Protein AF-A0A8S0H8Y3-F1 (afdb_monomer)

Secondary structure (DSSP, 8-state):
-PPP-SPPEEEE-GGG-SHHHHHHHHHHT--EEEEETTSS-HHHHHHHHHHHHHHHHHTT---EEEEE--------S--------

Mean predicted aligned error: 8.92 Å

Nearest PDB structures (foldseek):
  6qxl-assembly2_F  TM=9.733E-01  e=5.147E-10  Pseudomonas aeruginosa
  6qxl-assembly2_J  TM=9.760E-01  e=8.900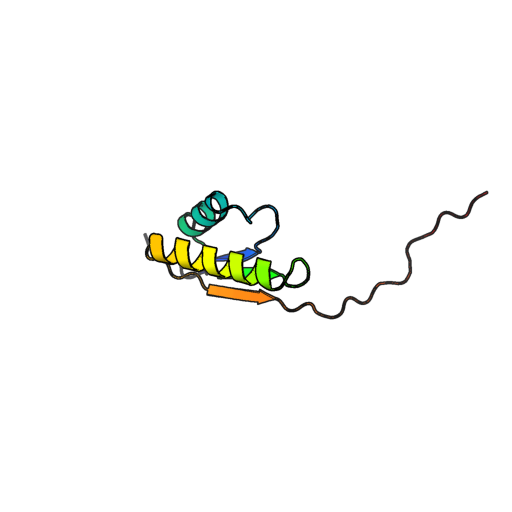E-10  Pseudomonas aeruginosa
  3t07-assembly1_C  TM=9.545E-01  e=1.099E-06  Staphylococcus aureus subsp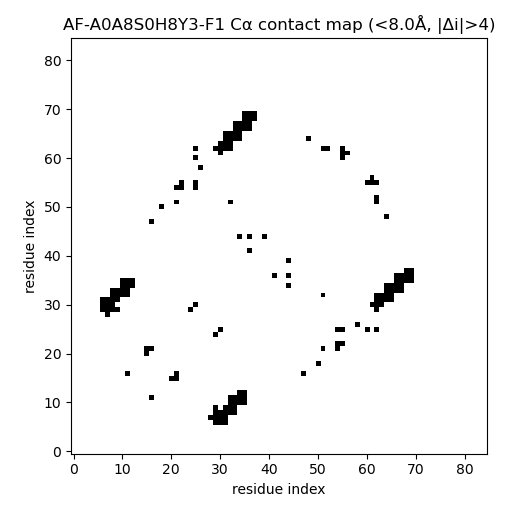. aureus MRSA252
  3srk-assembly1_B-2  TM=8.388E-01  e=7.470E-06  Leishmania mexicana
  6su1-assembly2_G  TM=7.509E-01  e=1.126E-05  Trypanosoma congolense IL3000

Foldseek 3Di:
DDDDPDADEDEDDPVQQDLVSLLVCLVVGHAEYEYEPVDDDPVSVVVSVVSNVVSCVVVVHHHHYHYDDDDDDPDDPDDDDDDDD

Sequence (85 aa):
MSVRRTKIVATLGPASNSPEVLEQLILAGLDVARLNFSHGTPDEHKARAKLVRDLAAKHGRFVAILGDLQARRSASPNSPTSASS

Solvent-accessible surface area (backbone atoms only — not comparable to full-atom values): 5469 Å² total; per-residue (Å²): 133,81,82,77,85,80,81,41,74,47,76,52,48,85,93,4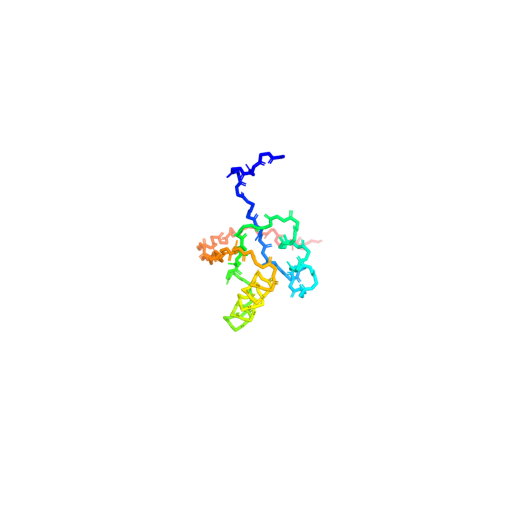7,64,47,70,67,54,44,46,51,43,49,74,74,55,48,33,30,43,30,42,53,64,80,62,78,52,77,65,57,52,50,52,51,54,50,52,53,50,54,49,24,55,76,69,78,46,76,60,47,77,42,81,43,77,73,72,86,78,79,77,76,91,79,74,88,74,83,77,86,127

Structure (mmCIF, N/CA/C/O backbone):
data_AF-A0A8S0H8Y3-F1
#
_entry.id   AF-A0A8S0H8Y3-F1
#
loop_
_atom_site.group_PDB
_atom_site.id
_atom_site.type_symbol
_atom_site.label_atom_id
_atom_site.label_alt_id
_atom_site.label_comp_id
_atom_site.label_asym_id
_atom_site.label_entity_id
_atom_site.label_seq_id
_atom_site.pdbx_PDB_ins_code
_atom_site.Cartn_x
_atom_site.Cartn_y
_atom_site.Cartn_z
_atom_site.occupancy
_atom_site.B_iso_or_equiv
_atom_site.auth_seq_id
_atom_site.auth_comp_id
_atom_site.auth_asym_id
_atom_site.auth_atom_id
_atom_site.pdbx_PDB_model_num
ATOM 1 N N . MET A 1 1 ? -13.408 8.634 19.732 1.00 60.88 1 MET A N 1
ATOM 2 C CA . MET A 1 1 ? -13.046 9.133 18.384 1.00 60.88 1 MET A CA 1
ATOM 3 C C . MET A 1 1 ? -13.953 8.473 17.360 1.00 60.88 1 MET A C 1
ATOM 5 O O . MET A 1 1 ? -14.123 7.263 17.424 1.00 60.88 1 MET A O 1
ATOM 9 N N . SER A 1 2 ? -14.563 9.246 16.459 1.00 81.00 2 SER A N 1
ATOM 10 C CA . SER A 1 2 ? -15.338 8.685 15.343 1.00 81.00 2 SER A CA 1
ATOM 11 C C . SER A 1 2 ? -14.407 7.931 14.397 1.00 81.00 2 SER A C 1
ATOM 13 O O . SER A 1 2 ? -13.329 8.429 14.075 1.00 81.00 2 SER A O 1
ATOM 15 N N . VAL A 1 3 ? -14.834 6.766 13.906 1.00 84.69 3 VAL A N 1
ATOM 16 C CA . VAL A 1 3 ? -14.139 6.077 12.811 1.00 84.69 3 VAL A CA 1
ATOM 17 C C . VAL A 1 3 ? -14.095 7.016 11.602 1.00 84.69 3 VAL A C 1
ATOM 19 O O . VAL A 1 3 ? -15.104 7.642 11.257 1.00 84.69 3 VAL A O 1
ATOM 22 N N . ARG A 1 4 ? -12.923 7.154 10.973 1.00 86.50 4 ARG A N 1
ATOM 23 C CA . ARG A 1 4 ? -12.777 7.981 9.769 1.00 86.50 4 ARG A CA 1
ATOM 24 C C . ARG A 1 4 ? -13.571 7.377 8.608 1.00 86.50 4 ARG A C 1
ATOM 26 O O . ARG A 1 4 ? -13.496 6.176 8.351 1.00 86.50 4 ARG A O 1
ATOM 33 N N . ARG A 1 5 ? -14.319 8.220 7.891 1.00 89.06 5 ARG A N 1
ATOM 34 C CA . ARG A 1 5 ? -15.080 7.816 6.695 1.00 89.06 5 ARG A CA 1
ATOM 35 C C . ARG A 1 5 ? -14.241 7.911 5.420 1.00 89.06 5 ARG A C 1
ATOM 37 O O . ARG A 1 5 ? -14.335 7.036 4.565 1.00 89.06 5 ARG A O 1
ATOM 44 N N . THR A 1 6 ? -13.380 8.925 5.328 1.00 90.62 6 THR A N 1
ATOM 45 C CA . THR A 1 6 ? -12.466 9.125 4.197 1.00 90.62 6 THR A CA 1
ATOM 46 C C . THR A 1 6 ? -11.369 8.065 4.184 1.00 90.62 6 THR A C 1
ATOM 48 O O . THR A 1 6 ? -10.760 7.768 5.219 1.00 90.62 6 THR A O 1
ATOM 51 N N . LYS A 1 7 ? -11.122 7.498 3.001 1.00 91.50 7 LYS A N 1
ATOM 52 C CA . LYS A 1 7 ? -10.080 6.500 2.756 1.00 91.50 7 LYS A CA 1
ATOM 53 C C . LYS A 1 7 ? -8.794 7.167 2.268 1.00 91.50 7 LYS A C 1
ATOM 55 O O . LYS A 1 7 ? -8.847 8.120 1.497 1.00 91.50 7 LYS A O 1
ATOM 60 N N . ILE A 1 8 ? -7.655 6.666 2.730 1.00 93.12 8 ILE A N 1
ATOM 61 C CA . ILE A 1 8 ? -6.312 7.144 2.414 1.00 93.12 8 ILE A CA 1
ATOM 62 C C . ILE A 1 8 ? -5.701 6.201 1.381 1.00 93.12 8 ILE A C 1
ATOM 64 O O . ILE A 1 8 ? -5.525 5.004 1.633 1.00 93.12 8 ILE A O 1
ATOM 68 N N . VAL A 1 9 ? -5.357 6.768 0.228 1.00 92.75 9 VAL A N 1
ATOM 69 C CA . VAL A 1 9 ? -4.655 6.083 -0.858 1.00 92.75 9 VAL A CA 1
ATOM 70 C C . VAL A 1 9 ? -3.224 6.615 -0.915 1.00 92.75 9 VAL A C 1
ATOM 72 O O . VAL A 1 9 ? -3.037 7.826 -1.000 1.00 92.75 9 VAL A O 1
ATOM 75 N N . ALA A 1 10 ? -2.222 5.733 -0.895 1.00 90.06 10 ALA A N 1
ATOM 76 C CA . ALA A 1 10 ? -0.817 6.112 -1.060 1.00 90.06 10 ALA A CA 1
ATOM 77 C C . ALA A 1 10 ? -0.178 5.372 -2.237 1.00 90.06 10 ALA A C 1
ATOM 79 O O . ALA A 1 10 ? -0.341 4.160 -2.390 1.00 90.06 10 ALA A O 1
ATOM 80 N N . THR A 1 11 ? 0.571 6.102 -3.063 1.00 87.94 11 THR A N 1
ATOM 81 C CA . THR A 1 11 ? 1.341 5.527 -4.171 1.00 87.94 11 THR A CA 1
ATOM 82 C C . THR A 1 11 ? 2.654 4.962 -3.643 1.00 87.94 11 THR A C 1
ATOM 84 O O . THR A 1 11 ? 3.440 5.683 -3.027 1.00 87.94 11 THR A O 1
ATOM 87 N N . LEU A 1 12 ? 2.902 3.678 -3.896 1.00 84.12 12 LEU A N 1
ATOM 88 C CA . LEU A 1 12 ? 4.145 3.023 -3.513 1.00 84.12 12 LEU A CA 1
ATOM 89 C C . LEU A 1 12 ? 5.178 3.155 -4.631 1.00 84.12 12 LEU A C 1
ATOM 91 O O . LEU A 1 12 ? 4.983 2.647 -5.738 1.00 84.12 12 LEU A O 1
ATOM 95 N N . GLY A 1 13 ? 6.285 3.818 -4.319 1.00 77.69 13 GLY A N 1
ATOM 96 C CA . GLY A 1 13 ? 7.425 4.011 -5.208 1.00 77.69 13 GLY A CA 1
ATOM 97 C C . GLY A 1 13 ? 8.715 3.461 -4.594 1.00 77.69 13 GLY A C 1
ATOM 98 O O . GLY A 1 13 ? 8.678 2.846 -3.529 1.00 77.69 13 GLY A O 1
ATOM 99 N N . PRO A 1 14 ? 9.872 3.695 -5.232 1.00 71.94 14 PRO A N 1
ATOM 100 C CA . PRO A 1 14 ? 11.174 3.257 -4.721 1.00 71.94 14 PRO A CA 1
ATOM 101 C C . PRO A 1 14 ? 11.459 3.749 -3.294 1.00 71.94 14 PRO A C 1
ATOM 103 O O . PRO A 1 14 ? 11.963 2.992 -2.472 1.00 71.94 14 PRO A O 1
ATOM 106 N N . ALA A 1 15 ? 11.054 4.984 -2.977 1.00 72.88 15 ALA A N 1
ATOM 107 C CA . ALA A 1 15 ? 11.236 5.596 -1.659 1.00 72.88 15 ALA A CA 1
ATOM 108 C C . ALA A 1 15 ? 10.375 4.971 -0.542 1.00 72.88 15 ALA A C 1
ATOM 110 O O . ALA A 1 15 ? 10.649 5.183 0.632 1.00 72.88 15 ALA A O 1
ATOM 111 N N . SER A 1 16 ? 9.338 4.206 -0.891 1.00 73.94 16 SER A N 1
ATOM 112 C CA . SER A 1 16 ? 8.420 3.559 0.056 1.00 73.94 16 SER A CA 1
ATOM 113 C C . SER A 1 16 ? 8.405 2.037 -0.090 1.00 73.94 16 SER A C 1
ATOM 115 O O . SER A 1 16 ? 7.411 1.387 0.226 1.00 73.94 16 SER A O 1
ATOM 117 N N . ASN A 1 17 ? 9.505 1.461 -0.588 1.00 75.88 17 ASN A N 1
ATOM 118 C CA . ASN A 1 17 ? 9.618 0.025 -0.842 1.00 75.88 17 ASN A CA 1
ATOM 119 C C . ASN A 1 17 ? 10.235 -0.771 0.322 1.00 75.88 17 ASN A C 1
ATOM 121 O O . ASN A 1 17 ? 10.329 -1.992 0.226 1.00 75.88 17 ASN A O 1
ATOM 125 N N . SER A 1 18 ? 10.680 -0.108 1.394 1.00 87.56 18 SER A N 1
ATOM 126 C CA . SER A 1 18 ? 11.221 -0.812 2.556 1.00 87.56 18 SER A CA 1
ATOM 127 C C . SER A 1 18 ? 10.083 -1.343 3.448 1.00 87.56 18 SER A C 1
ATOM 129 O O . SER A 1 18 ? 9.045 -0.679 3.577 1.00 87.56 18 SER A O 1
ATOM 131 N N . PRO A 1 19 ? 10.238 -2.529 4.064 1.00 90.44 19 PRO A N 1
ATOM 132 C CA . PRO A 1 19 ? 9.243 -3.086 4.980 1.00 90.44 19 PRO A CA 1
ATOM 133 C C . PRO A 1 19 ? 8.874 -2.141 6.127 1.00 90.44 19 PRO A C 1
ATOM 135 O O . PRO A 1 19 ? 7.702 -2.035 6.480 1.00 90.44 19 PRO A O 1
ATOM 138 N N . GLU A 1 20 ? 9.854 -1.416 6.666 1.00 92.44 20 GLU A N 1
ATOM 139 C CA . GLU A 1 20 ? 9.684 -0.515 7.808 1.00 92.44 20 GLU A CA 1
ATOM 140 C C . GLU A 1 20 ? 8.804 0.679 7.433 1.00 92.44 20 GLU A C 1
ATOM 142 O O . GLU A 1 20 ? 7.887 1.041 8.170 1.00 92.44 20 GLU A O 1
ATOM 147 N N . VAL A 1 21 ? 9.033 1.265 6.252 1.00 91.81 21 VAL A N 1
ATOM 148 C CA . VAL A 1 21 ? 8.226 2.386 5.753 1.00 91.81 21 VAL A CA 1
ATOM 149 C C . VAL A 1 21 ? 6.800 1.925 5.454 1.00 91.81 21 VAL A C 1
ATOM 151 O O . VAL A 1 21 ? 5.842 2.617 5.797 1.00 91.81 21 VAL A O 1
ATOM 154 N N . LEU A 1 22 ? 6.628 0.742 4.858 1.00 91.69 22 LEU A N 1
ATOM 155 C CA . LEU A 1 22 ? 5.298 0.183 4.601 1.00 91.69 22 LEU A CA 1
ATOM 156 C C . LEU A 1 22 ? 4.534 -0.092 5.896 1.00 91.69 22 LEU A C 1
ATOM 158 O O . LEU A 1 22 ? 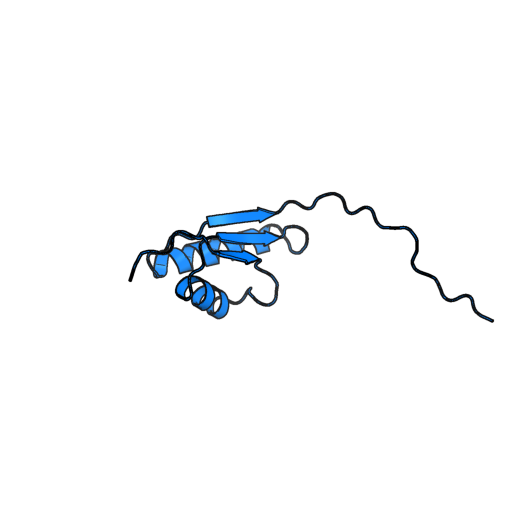3.349 0.226 5.985 1.00 91.69 22 LEU A O 1
ATOM 162 N N . GLU A 1 23 ? 5.207 -0.633 6.909 1.00 94.25 23 GLU A N 1
ATOM 163 C CA . GLU A 1 23 ? 4.620 -0.875 8.223 1.00 94.25 23 GLU A CA 1
ATOM 164 C C . GLU A 1 23 ? 4.177 0.439 8.880 1.00 94.25 23 GLU A C 1
ATOM 166 O O . GLU A 1 23 ? 3.037 0.543 9.337 1.00 94.25 23 GLU A O 1
ATOM 171 N N . GLN A 1 24 ? 5.017 1.477 8.834 1.00 94.00 24 GLN A N 1
ATOM 172 C CA . GLN A 1 24 ? 4.665 2.810 9.329 1.00 94.00 24 GLN A CA 1
ATOM 173 C C . GLN A 1 24 ? 3.452 3.400 8.600 1.00 94.00 24 GLN A C 1
ATOM 175 O O . GLN A 1 24 ? 2.553 3.928 9.251 1.00 94.00 24 GLN A O 1
ATOM 180 N N . LEU A 1 25 ? 3.373 3.277 7.271 1.00 92.75 25 LEU A N 1
ATOM 181 C CA . LEU A 1 25 ? 2.226 3.754 6.487 1.00 92.75 25 LEU A CA 1
ATOM 182 C C . LEU A 1 25 ? 0.932 3.013 6.852 1.00 92.75 25 LEU A C 1
ATOM 184 O O . LEU A 1 25 ? -0.131 3.630 6.985 1.00 92.75 25 LEU A O 1
ATOM 188 N N . ILE A 1 26 ? 1.019 1.694 7.033 1.00 94.12 26 ILE A N 1
ATOM 189 C CA . ILE A 1 26 ? -0.106 0.864 7.464 1.00 94.12 26 ILE A CA 1
ATOM 190 C C . ILE A 1 26 ? -0.586 1.333 8.831 1.00 94.12 26 ILE A C 1
ATOM 192 O O . ILE A 1 26 ? -1.762 1.661 8.964 1.00 94.12 26 ILE A O 1
ATOM 196 N N . LEU A 1 27 ? 0.305 1.448 9.817 1.00 93.81 27 LEU A N 1
ATOM 197 C CA . LEU A 1 27 ? -0.036 1.912 11.163 1.00 93.81 27 LEU A CA 1
ATOM 198 C C . LEU A 1 27 ? -0.613 3.333 11.153 1.00 93.81 27 LEU A C 1
ATOM 200 O O . LEU A 1 27 ? -1.628 3.583 11.806 1.00 93.81 27 LEU A O 1
ATOM 204 N N . ALA A 1 28 ? -0.052 4.224 10.334 1.00 92.88 28 ALA A N 1
ATOM 205 C CA . ALA A 1 28 ? -0.480 5.615 10.216 1.00 92.88 28 ALA A CA 1
ATOM 206 C C . ALA A 1 28 ? -1.904 5.784 9.672 1.00 92.88 28 ALA A C 1
ATOM 208 O O . ALA A 1 28 ? -2.534 6.808 9.928 1.00 92.88 28 ALA A O 1
ATOM 209 N N . GLY A 1 29 ? -2.448 4.807 8.937 1.00 92.62 29 GLY A N 1
ATOM 210 C CA . GLY A 1 29 ? -3.813 4.943 8.436 1.00 92.62 29 GLY A CA 1
ATOM 211 C C . GLY A 1 29 ? -4.084 4.455 7.025 1.00 92.62 29 GLY A C 1
ATOM 212 O O . GLY A 1 29 ? -5.225 4.618 6.605 1.00 92.62 29 GLY A O 1
ATOM 213 N N . LEU A 1 30 ? -3.121 3.874 6.309 1.00 94.00 30 LEU A N 1
ATOM 214 C CA . LEU A 1 30 ? -3.312 3.471 4.914 1.00 94.00 30 LEU A CA 1
ATOM 215 C C . LEU A 1 30 ? -4.522 2.533 4.732 1.00 94.00 30 LEU A C 1
ATOM 217 O O . LEU A 1 30 ? -4.694 1.588 5.507 1.00 94.00 30 LEU A O 1
ATOM 221 N N . ASP A 1 31 ? -5.350 2.795 3.712 1.00 95.19 31 ASP A N 1
ATOM 222 C CA . ASP A 1 31 ? -6.414 1.880 3.260 1.00 95.19 31 ASP A CA 1
ATOM 223 C C . ASP A 1 31 ? -6.108 1.253 1.907 1.00 95.19 31 ASP A C 1
ATOM 225 O O . ASP A 1 31 ? -6.522 0.126 1.660 1.00 95.19 31 ASP A O 1
ATOM 229 N N . VAL A 1 32 ? -5.448 1.988 1.007 1.00 95.25 32 VAL A N 1
ATOM 230 C CA . VAL A 1 32 ? -5.192 1.524 -0.360 1.00 95.25 32 VAL A CA 1
ATOM 231 C C . VAL A 1 32 ? -3.759 1.842 -0.770 1.00 95.25 32 VAL A C 1
ATOM 233 O O . VAL A 1 32 ? -3.355 3.003 -0.817 1.00 95.25 32 VAL A O 1
ATOM 236 N N . ALA A 1 33 ? -3.005 0.808 -1.126 1.00 94.00 33 ALA A N 1
ATOM 237 C CA . ALA A 1 33 ? -1.687 0.919 -1.730 1.00 94.00 33 ALA A CA 1
ATOM 238 C C . ALA A 1 33 ? -1.809 0.933 -3.262 1.00 94.00 33 ALA A C 1
ATOM 240 O O . ALA A 1 33 ? -2.220 -0.059 -3.865 1.00 94.00 33 ALA A O 1
ATOM 241 N N . ARG A 1 34 ? -1.437 2.041 -3.909 1.00 92.56 34 ARG A N 1
ATOM 242 C CA . ARG A 1 34 ? -1.374 2.149 -5.374 1.00 92.56 34 ARG A CA 1
ATOM 243 C C . ARG A 1 34 ? -0.005 1.692 -5.877 1.00 92.56 34 ARG A C 1
ATOM 245 O O . ARG A 1 34 ? 1.014 2.287 -5.527 1.00 92.56 34 ARG A O 1
ATOM 252 N N . LEU A 1 35 ? 0.009 0.661 -6.717 1.00 88.62 35 LEU A N 1
ATOM 253 C CA . LEU A 1 35 ? 1.180 0.167 -7.437 1.00 88.62 35 LEU A CA 1
ATOM 254 C C . LEU A 1 35 ? 1.168 0.740 -8.851 1.00 88.62 35 LEU A C 1
ATOM 256 O O . LEU A 1 35 ? 0.289 0.412 -9.643 1.00 88.62 35 LEU A O 1
ATOM 260 N N . ASN A 1 36 ? 2.133 1.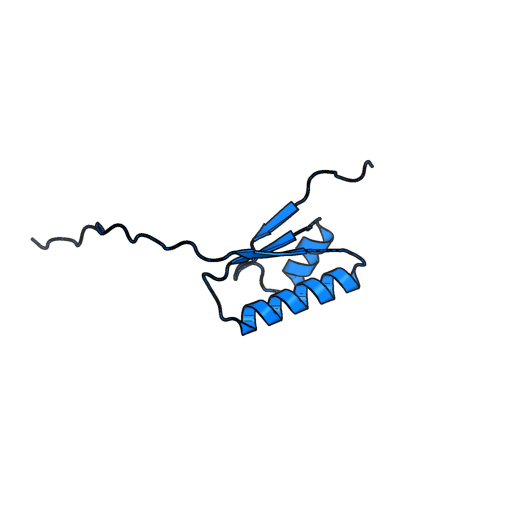603 -9.161 1.00 83.94 36 ASN A N 1
ATOM 261 C CA . ASN A 1 36 ? 2.292 2.129 -10.511 1.00 83.94 36 ASN A CA 1
ATOM 262 C C . ASN A 1 36 ? 3.104 1.141 -11.358 1.00 83.94 36 ASN A C 1
ATOM 264 O O . ASN A 1 36 ? 4.292 0.960 -11.098 1.00 83.94 36 ASN A O 1
ATOM 268 N N . PHE A 1 37 ? 2.475 0.534 -12.368 1.00 81.25 37 PHE A N 1
ATOM 269 C CA . PHE A 1 37 ? 3.119 -0.439 -13.259 1.00 81.25 37 PHE A CA 1
ATOM 270 C C . PHE A 1 37 ? 3.974 0.197 -14.365 1.00 81.25 37 PHE A C 1
ATOM 272 O O . PHE A 1 37 ? 4.555 -0.515 -15.177 1.00 81.25 37 PHE A O 1
ATOM 279 N N . SER A 1 38 ? 4.082 1.530 -14.403 1.00 76.38 38 SER A N 1
ATOM 280 C CA . SER A 1 38 ? 4.979 2.229 -15.340 1.00 76.38 38 SER A CA 1
ATOM 281 C C . SER A 1 38 ? 6.463 2.002 -15.018 1.00 76.38 38 SER A C 1
ATOM 283 O O . SER A 1 38 ? 7.323 2.235 -15.864 1.00 76.38 38 SER A O 1
ATOM 285 N N . HIS A 1 39 ? 6.774 1.606 -13.779 1.00 71.38 39 HIS A N 1
ATOM 286 C CA . HIS A 1 39 ? 8.137 1.422 -13.291 1.00 71.38 39 HIS A CA 1
ATOM 287 C C . HIS A 1 39 ? 8.233 0.161 -12.434 1.00 71.38 39 HIS A C 1
ATOM 289 O O . HIS A 1 39 ? 7.526 0.044 -11.434 1.00 71.38 39 HIS A O 1
ATOM 295 N N . GLY A 1 40 ? 9.170 -0.717 -12.780 1.00 75.94 40 GLY A N 1
ATOM 296 C CA . GLY A 1 40 ? 9.434 -1.961 -12.062 1.00 75.94 40 GLY A CA 1
ATOM 297 C C . GLY A 1 40 ? 9.027 -3.199 -12.852 1.00 75.94 40 GLY A C 1
ATOM 298 O O . GLY A 1 40 ? 8.411 -3.118 -13.916 1.00 75.94 40 GLY A O 1
ATOM 299 N N . THR A 1 41 ? 9.425 -4.361 -12.347 1.00 85.31 41 THR A N 1
ATOM 300 C CA . THR A 1 41 ? 9.087 -5.651 -12.961 1.00 85.31 41 THR A CA 1
ATOM 301 C C . THR A 1 41 ? 7.798 -6.228 -12.363 1.00 85.31 41 THR A C 1
ATOM 303 O O . THR A 1 41 ? 7.444 -5.925 -11.218 1.00 85.31 41 THR A O 1
ATOM 306 N N . PRO A 1 42 ? 7.085 -7.116 -13.082 1.00 86.19 42 PRO A N 1
ATOM 307 C CA . PRO A 1 42 ? 5.938 -7.829 -12.520 1.00 86.19 42 PRO A CA 1
ATOM 308 C C . PRO A 1 42 ? 6.256 -8.546 -11.200 1.00 86.19 42 PRO A C 1
ATOM 310 O O . PRO A 1 42 ? 5.406 -8.600 -10.311 1.00 86.19 42 PRO A O 1
ATOM 313 N N . ASP A 1 43 ? 7.473 -9.069 -11.047 1.00 88.31 43 ASP A N 1
ATOM 314 C CA . ASP A 1 43 ? 7.882 -9.784 -9.838 1.00 88.31 43 ASP A CA 1
ATOM 315 C C . ASP A 1 43 ? 8.151 -8.842 -8.660 1.00 88.31 43 ASP A C 1
ATOM 317 O O . ASP A 1 43 ? 7.735 -9.142 -7.540 1.00 88.31 43 ASP A O 1
ATOM 321 N N . GLU A 1 44 ? 8.714 -7.655 -8.899 1.00 86.12 44 GLU A N 1
ATOM 322 C CA . GLU A 1 44 ? 8.808 -6.603 -7.877 1.00 86.12 44 GLU A CA 1
ATOM 323 C C . GLU A 1 44 ? 7.423 -6.171 -7.385 1.00 86.12 44 GLU A C 1
ATOM 325 O O . GLU A 1 44 ? 7.199 -6.016 -6.181 1.00 86.12 44 GLU A O 1
ATOM 330 N N . HIS A 1 45 ? 6.460 -6.019 -8.298 1.00 87.75 45 HIS A N 1
ATOM 331 C CA . HIS A 1 45 ? 5.086 -5.684 -7.933 1.00 87.75 45 HIS A CA 1
ATOM 332 C C . HIS A 1 45 ? 4.418 -6.791 -7.112 1.00 87.75 45 HIS A C 1
ATOM 334 O O . HIS A 1 45 ? 3.745 -6.486 -6.124 1.00 87.75 45 HIS A O 1
ATOM 340 N N . LYS A 1 46 ? 4.629 -8.069 -7.462 1.00 89.94 46 LYS A N 1
ATOM 341 C CA . LYS A 1 46 ? 4.146 -9.213 -6.667 1.00 89.94 46 LYS A CA 1
ATOM 342 C C . LYS A 1 46 ? 4.771 -9.235 -5.276 1.00 89.94 46 LYS A C 1
ATOM 344 O O . LYS A 1 46 ? 4.044 -9.400 -4.297 1.00 89.94 46 LYS A O 1
ATOM 349 N N . ALA A 1 47 ? 6.088 -9.049 -5.179 1.00 90.19 47 ALA A N 1
ATOM 350 C CA . ALA A 1 47 ? 6.801 -9.029 -3.905 1.00 90.19 47 ALA A CA 1
ATOM 351 C C . ALA A 1 47 ? 6.277 -7.907 -2.999 1.00 90.19 47 ALA A C 1
ATOM 353 O O . ALA A 1 47 ? 5.944 -8.147 -1.838 1.00 90.19 47 ALA A O 1
ATOM 354 N N . ARG A 1 48 ? 6.091 -6.705 -3.556 1.00 88.75 48 ARG A N 1
ATOM 355 C CA . ARG A 1 48 ? 5.525 -5.559 -2.835 1.00 88.75 48 ARG A CA 1
ATOM 356 C C . ARG A 1 48 ? 4.079 -5.809 -2.406 1.00 88.75 48 ARG A C 1
ATOM 358 O O . ARG A 1 48 ? 3.719 -5.527 -1.268 1.00 88.75 48 ARG A O 1
ATOM 365 N N . ALA A 1 49 ? 3.256 -6.379 -3.285 1.00 91.50 49 ALA A N 1
ATOM 366 C CA . ALA A 1 49 ? 1.875 -6.731 -2.966 1.00 91.50 49 ALA A CA 1
ATOM 367 C C . ALA A 1 49 ? 1.787 -7.763 -1.833 1.00 91.50 49 ALA A C 1
ATOM 369 O O . ALA A 1 49 ? 0.948 -7.630 -0.941 1.00 91.50 49 ALA A O 1
ATOM 370 N N . LYS A 1 50 ? 2.665 -8.772 -1.848 1.00 93.69 50 LYS A N 1
ATOM 371 C CA . LYS A 1 50 ? 2.771 -9.765 -0.777 1.00 93.69 50 LYS A CA 1
ATOM 372 C C . LYS A 1 50 ? 3.172 -9.105 0.541 1.00 93.69 50 LYS A C 1
ATOM 374 O O . LYS A 1 50 ? 2.487 -9.298 1.536 1.00 93.69 50 LYS A O 1
ATOM 379 N N . LEU A 1 51 ? 4.205 -8.265 0.522 1.00 93.00 51 LEU A N 1
ATOM 380 C CA . LEU A 1 51 ? 4.693 -7.563 1.708 1.00 93.00 51 LEU A CA 1
ATOM 381 C C . LEU A 1 51 ? 3.610 -6.687 2.358 1.00 93.00 51 LEU A C 1
ATOM 383 O O . LEU A 1 51 ? 3.422 -6.745 3.569 1.00 93.00 51 LEU A O 1
ATOM 387 N N . VAL A 1 52 ? 2.845 -5.931 1.560 1.00 93.50 52 VAL A N 1
ATOM 388 C CA . VAL A 1 52 ? 1.718 -5.126 2.069 1.00 93.50 52 VAL A CA 1
ATOM 389 C C . VAL A 1 52 ? 0.659 -6.008 2.730 1.00 93.50 52 VAL A C 1
ATOM 391 O O . VAL A 1 52 ? 0.168 -5.656 3.799 1.00 93.50 52 VAL A O 1
ATOM 394 N N . ARG A 1 53 ? 0.310 -7.154 2.129 1.00 94.62 53 ARG A N 1
ATOM 395 C CA . ARG A 1 53 ? -0.677 -8.083 2.705 1.00 94.62 53 ARG A CA 1
ATOM 396 C C . ARG A 1 53 ? -0.189 -8.703 4.007 1.00 94.62 53 ARG A C 1
ATOM 398 O O . ARG A 1 53 ? -0.953 -8.735 4.965 1.00 94.62 53 ARG A O 1
ATOM 405 N N . ASP A 1 54 ? 1.063 -9.148 4.046 1.00 95.88 54 ASP A N 1
ATOM 406 C CA . ASP A 1 54 ? 1.657 -9.772 5.229 1.00 95.88 54 ASP A CA 1
ATOM 407 C C . ASP A 1 54 ? 1.708 -8.778 6.402 1.00 95.88 54 ASP A C 1
ATOM 409 O O . ASP A 1 54 ? 1.283 -9.098 7.512 1.00 95.88 54 ASP A O 1
ATOM 413 N N . LEU A 1 55 ? 2.147 -7.538 6.151 1.00 95.50 55 LEU A N 1
ATOM 414 C CA . LEU A 1 55 ? 2.181 -6.480 7.165 1.00 95.50 55 LEU A CA 1
ATOM 415 C C . LEU A 1 55 ? 0.776 -6.042 7.597 1.00 95.50 55 LEU A C 1
ATOM 417 O O . LEU A 1 55 ? 0.535 -5.824 8.782 1.00 95.50 55 LEU A O 1
ATOM 421 N N . ALA A 1 56 ? -0.172 -5.932 6.665 1.00 95.50 56 ALA A N 1
ATOM 422 C CA . ALA A 1 56 ? -1.550 -5.590 7.000 1.00 95.50 56 ALA A CA 1
ATOM 423 C C . ALA A 1 56 ? -2.187 -6.675 7.886 1.00 95.50 56 ALA A C 1
ATOM 425 O O . ALA A 1 56 ? -2.776 -6.351 8.918 1.00 95.50 56 ALA A O 1
ATOM 426 N N . ALA A 1 57 ? -1.983 -7.953 7.545 1.00 95.94 57 ALA A N 1
ATOM 427 C CA . ALA A 1 57 ? -2.447 -9.090 8.334 1.00 95.94 57 ALA A CA 1
ATOM 428 C C . ALA A 1 57 ? -1.804 -9.128 9.729 1.00 95.94 57 ALA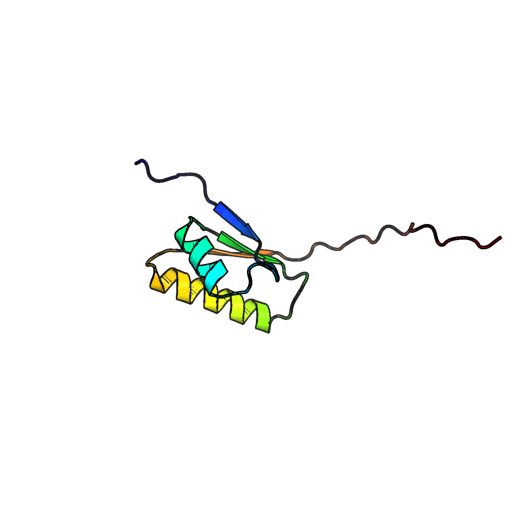 A C 1
ATOM 430 O O . ALA A 1 57 ? -2.519 -9.308 10.715 1.00 95.94 57 ALA A O 1
ATOM 431 N N . LYS A 1 58 ? -0.490 -8.875 9.829 1.00 96.31 58 LYS A N 1
ATOM 432 C CA . LYS A 1 58 ? 0.244 -8.776 11.105 1.00 96.31 58 LYS A CA 1
ATOM 433 C C . LYS A 1 58 ? -0.400 -7.777 12.072 1.00 96.31 58 LYS A C 1
ATOM 435 O O . LYS A 1 58 ? -0.434 -8.030 13.270 1.00 96.31 58 LYS A O 1
ATOM 440 N N . HIS A 1 59 ? -0.929 -6.668 11.554 1.00 95.12 59 HIS A N 1
ATOM 441 C CA . HIS A 1 59 ? -1.549 -5.602 12.352 1.00 95.12 59 HIS A CA 1
ATOM 442 C C . HIS A 1 59 ? -3.080 -5.663 12.400 1.00 95.12 59 HIS A C 1
ATOM 444 O O . HIS A 1 59 ? -3.711 -4.728 12.890 1.00 95.12 59 HIS A O 1
ATOM 450 N N . GLY A 1 60 ? -3.701 -6.726 11.874 1.00 94.50 60 GLY A N 1
ATOM 451 C CA . GLY A 1 60 ? -5.161 -6.868 11.843 1.00 94.50 60 GLY A CA 1
ATOM 452 C C . GLY A 1 60 ? -5.867 -5.792 11.009 1.00 94.50 60 GLY A C 1
ATOM 453 O O . GLY A 1 60 ? -7.000 -5.412 11.302 1.00 94.50 60 GLY A O 1
ATOM 454 N N . ARG A 1 61 ? -5.191 -5.258 9.986 1.00 94.12 61 ARG A N 1
ATOM 455 C CA . ARG A 1 61 ? -5.704 -4.203 9.109 1.00 94.12 61 ARG A CA 1
ATOM 456 C C . ARG A 1 61 ? -6.010 -4.747 7.723 1.00 94.12 61 ARG A C 1
ATOM 458 O O . ARG A 1 61 ? -5.334 -5.632 7.213 1.00 94.12 61 ARG A O 1
ATOM 465 N N . PHE A 1 62 ? -7.001 -4.144 7.077 1.00 94.06 62 PHE A N 1
ATOM 466 C CA . PHE A 1 62 ? -7.312 -4.408 5.677 1.00 94.06 62 PHE A CA 1
ATOM 467 C C . PHE A 1 62 ? -6.769 -3.273 4.814 1.00 94.06 62 PHE A C 1
ATOM 469 O O . PHE A 1 62 ? -7.173 -2.122 4.978 1.00 94.06 62 PHE A O 1
ATOM 476 N N . VAL A 1 63 ? -5.858 -3.609 3.899 1.00 95.81 63 VAL A N 1
ATOM 477 C CA . VAL A 1 63 ? -5.275 -2.672 2.931 1.00 95.81 63 VAL A CA 1
ATOM 478 C C . VAL A 1 63 ? -5.502 -3.221 1.527 1.00 95.81 63 VAL A C 1
ATOM 480 O O . VAL A 1 63 ? -5.033 -4.310 1.193 1.00 95.81 63 VAL A O 1
ATOM 483 N N . ALA A 1 64 ? -6.243 -2.485 0.702 1.00 95.62 64 ALA A N 1
ATOM 484 C CA . ALA A 1 64 ? -6.467 -2.836 -0.694 1.00 95.62 64 ALA A CA 1
ATOM 485 C C . ALA A 1 64 ? -5.234 -2.501 -1.544 1.00 95.62 64 ALA A C 1
ATOM 487 O O . ALA A 1 64 ? -4.449 -1.614 -1.210 1.00 95.62 64 ALA A O 1
ATOM 488 N N . ILE A 1 65 ? -5.081 -3.188 -2.674 1.00 93.50 65 ILE A N 1
ATOM 489 C CA . ILE A 1 65 ? -4.004 -2.935 -3.635 1.00 93.50 65 ILE A CA 1
ATOM 490 C C . ILE A 1 65 ? -4.638 -2.481 -4.945 1.00 93.50 65 ILE A C 1
ATOM 492 O O . ILE A 1 65 ? -5.45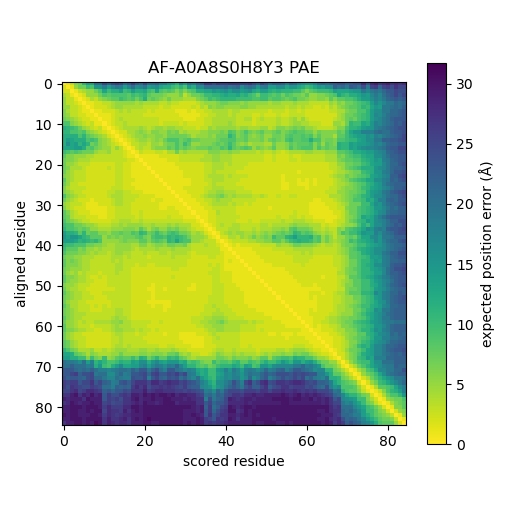9 -3.199 -5.512 1.00 93.50 65 ILE A O 1
ATOM 496 N N . LEU A 1 66 ? -4.252 -1.297 -5.418 1.00 92.44 66 LEU A N 1
ATOM 497 C CA . LEU A 1 66 ? -4.708 -0.713 -6.675 1.00 92.44 66 LEU A CA 1
ATOM 498 C C . LEU A 1 66 ? -3.576 -0.784 -7.699 1.00 92.44 66 LEU A C 1
ATOM 500 O O . LEU A 1 66 ? -2.556 -0.116 -7.544 1.00 92.44 66 LEU A O 1
ATOM 504 N N . GLY A 1 67 ? -3.751 -1.610 -8.727 1.00 89.31 67 GLY A N 1
ATOM 505 C CA . GLY A 1 67 ? -2.848 -1.656 -9.874 1.0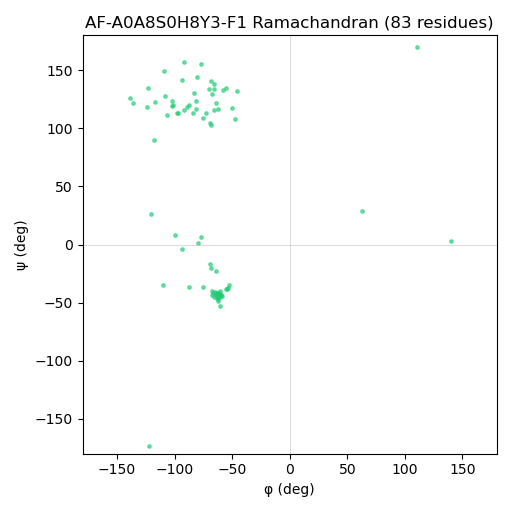0 89.31 67 GLY A CA 1
ATOM 506 C C . GLY A 1 67 ? -3.183 -0.533 -10.844 1.00 89.31 67 GLY A C 1
ATOM 507 O O . GLY A 1 67 ? -4.287 -0.498 -11.382 1.00 89.31 67 GLY A O 1
ATOM 508 N N . ASP A 1 68 ? -2.250 0.388 -11.041 1.00 86.31 68 ASP A N 1
ATOM 509 C CA . ASP A 1 68 ? -2.408 1.506 -11.961 1.00 86.31 68 ASP A CA 1
ATOM 510 C C . ASP A 1 68 ? -1.752 1.176 -13.305 1.00 86.31 68 ASP A C 1
ATOM 512 O O . ASP A 1 68 ? -0.533 0.990 -13.396 1.00 86.31 68 ASP A O 1
ATOM 516 N N . LEU A 1 69 ? -2.595 1.052 -14.331 1.00 79.31 69 LEU A N 1
ATOM 517 C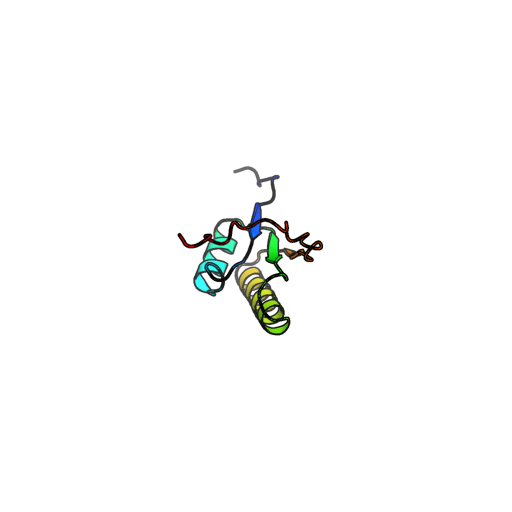 CA . LEU A 1 69 ? -2.197 0.735 -15.695 1.00 79.31 69 LEU A CA 1
ATOM 518 C C . LEU A 1 69 ? -1.759 2.012 -16.408 1.00 79.31 69 LEU A C 1
ATOM 520 O O . LEU A 1 69 ? -2.482 3.007 -16.437 1.00 79.31 69 LEU A O 1
ATOM 524 N N . GLN A 1 70 ? -0.588 1.971 -17.041 1.00 70.94 70 GLN A N 1
ATOM 525 C CA . GLN A 1 70 ? -0.073 3.125 -17.761 1.00 70.94 70 GLN A CA 1
ATOM 526 C C . GLN A 1 70 ? -0.956 3.462 -18.974 1.00 70.94 70 GLN A C 1
ATOM 528 O O . GLN A 1 70 ? -1.021 2.712 -19.949 1.00 70.94 70 GLN A O 1
ATOM 533 N N . ALA A 1 71 ? -1.588 4.637 -18.946 1.00 58.38 71 ALA A N 1
ATOM 534 C CA . ALA A 1 71 ? -2.182 5.236 -20.135 1.00 58.38 71 ALA A CA 1
ATOM 535 C C . ALA A 1 71 ? -1.068 5.671 -21.106 1.00 58.38 71 ALA A C 1
ATOM 537 O O . ALA A 1 71 ? -0.015 6.157 -20.683 1.00 58.38 71 ALA A O 1
ATOM 538 N N . ARG A 1 72 ? -1.281 5.478 -22.414 1.00 47.41 72 ARG A N 1
ATOM 539 C CA . ARG A 1 72 ? -0.299 5.786 -23.469 1.00 47.41 72 ARG A CA 1
ATOM 540 C C . ARG A 1 72 ? 0.245 7.208 -23.288 1.00 47.41 72 ARG A C 1
ATOM 542 O O . ARG A 1 72 ? -0.503 8.177 -23.375 1.00 47.41 72 ARG A O 1
ATOM 549 N N . ARG A 1 73 ? 1.552 7.332 -23.048 1.00 53.28 73 ARG A N 1
ATOM 550 C CA . ARG A 1 73 ? 2.233 8.628 -23.005 1.00 53.28 73 ARG A CA 1
ATOM 551 C C . ARG A 1 73 ? 2.392 9.111 -24.447 1.00 53.28 73 ARG A C 1
ATOM 553 O O . ARG A 1 73 ? 3.192 8.542 -25.181 1.00 53.28 73 ARG A O 1
ATOM 560 N N . SER A 1 74 ? 1.657 10.143 -24.861 1.00 53.22 74 SER A N 1
ATOM 561 C CA . SER A 1 74 ? 2.040 10.910 -26.048 1.00 53.22 74 SER A CA 1
ATOM 562 C C . SER A 1 74 ? 3.327 11.655 -25.697 1.00 53.22 74 SER A C 1
ATOM 564 O O . SER A 1 74 ? 3.302 12.616 -24.927 1.00 53.22 74 SER A O 1
ATOM 566 N N . ALA A 1 75 ? 4.471 11.175 -26.177 1.00 57.16 75 ALA A N 1
ATOM 567 C CA . ALA A 1 75 ? 5.692 11.963 -26.126 1.00 57.16 75 ALA A CA 1
ATOM 568 C C . ALA A 1 75 ? 5.462 13.223 -26.976 1.00 57.16 75 ALA A C 1
ATOM 570 O O . ALA A 1 75 ? 5.191 13.118 -28.170 1.00 57.16 75 ALA A O 1
ATOM 571 N N . SER A 1 76 ? 5.489 14.403 -26.353 1.00 55.66 76 SER A N 1
ATOM 572 C CA . SER A 1 76 ? 5.479 15.667 -27.093 1.00 55.66 76 SER A CA 1
ATOM 573 C C . SER A 1 76 ? 6.810 15.793 -27.849 1.00 55.66 76 SER A C 1
ATOM 575 O O . SER A 1 76 ? 7.852 15.605 -27.219 1.00 55.66 76 SER A O 1
ATOM 577 N N . PRO A 1 77 ? 6.818 16.091 -29.160 1.00 58.03 77 PRO A N 1
ATOM 578 C CA . PRO A 1 77 ? 8.027 16.032 -29.982 1.00 58.03 77 PRO A CA 1
ATOM 579 C C . PRO A 1 77 ? 9.009 17.208 -29.808 1.00 58.03 77 PRO A C 1
ATOM 581 O O . PRO A 1 77 ? 9.994 17.253 -30.532 1.00 58.03 77 PRO A O 1
ATOM 584 N N . ASN A 1 78 ? 8.815 18.138 -28.865 1.00 55.97 78 ASN A N 1
ATOM 585 C CA . ASN A 1 78 ? 9.661 19.337 -28.766 1.00 55.97 78 ASN A CA 1
ATOM 586 C C . ASN A 1 78 ? 10.444 19.429 -27.450 1.00 55.97 78 ASN A C 1
ATOM 588 O O . ASN A 1 78 ? 10.010 20.066 -26.491 1.00 55.97 78 ASN A O 1
ATOM 592 N N . SER A 1 79 ? 11.648 18.858 -27.447 1.00 52.28 79 SER A N 1
ATOM 593 C CA . SER A 1 79 ? 12.766 19.320 -26.617 1.00 52.28 79 SER A CA 1
ATOM 594 C C . SER A 1 79 ? 13.725 20.118 -27.512 1.00 52.28 79 SER A C 1
ATOM 596 O O . SER A 1 79 ? 14.168 19.558 -28.515 1.00 52.28 79 SER A O 1
ATOM 598 N N . PRO A 1 80 ? 14.057 21.389 -27.213 1.00 54.50 80 PRO A N 1
ATOM 599 C CA . PRO A 1 80 ? 14.981 22.151 -28.041 1.00 54.50 80 PRO A CA 1
ATOM 600 C C . PRO A 1 80 ? 16.390 21.568 -27.893 1.00 54.50 80 PRO A C 1
ATOM 602 O O . PRO A 1 80 ? 17.054 21.753 -26.875 1.00 54.50 80 PRO A O 1
ATOM 605 N N . THR A 1 81 ? 16.848 20.840 -28.908 1.00 52.19 81 THR A N 1
ATOM 606 C CA . THR A 1 81 ? 18.273 20.574 -29.108 1.00 52.19 81 THR A CA 1
ATOM 607 C C . THR A 1 81 ? 18.970 21.900 -29.377 1.00 52.19 81 THR A C 1
ATOM 609 O O . THR A 1 81 ? 18.617 22.615 -30.314 1.00 52.19 81 THR A O 1
ATOM 612 N N . SER A 1 82 ? 19.945 22.221 -28.531 1.00 51.12 82 SER A N 1
ATOM 613 C CA . SER A 1 82 ? 20.901 23.311 -28.690 1.00 51.12 82 SER A CA 1
ATOM 614 C C . SER A 1 82 ? 21.498 23.307 -30.098 1.00 51.12 82 SER A C 1
ATOM 616 O O . SER A 1 82 ? 22.300 22.433 -30.431 1.00 51.12 82 SER A O 1
ATOM 618 N N . ALA A 1 83 ? 21.108 24.284 -30.916 1.00 47.53 83 ALA A N 1
ATOM 619 C CA . ALA A 1 83 ? 21.827 24.615 -32.131 1.00 47.53 83 ALA A CA 1
ATOM 620 C C . ALA A 1 83 ? 23.120 25.322 -31.719 1.00 47.53 83 ALA A C 1
ATOM 622 O O . ALA A 1 83 ? 23.102 26.405 -31.138 1.00 47.53 83 ALA A O 1
ATOM 623 N N . SER A 1 84 ? 24.229 24.647 -31.985 1.00 49.00 84 SER A N 1
ATOM 624 C CA . SER A 1 84 ? 25.564 25.216 -32.071 1.00 49.00 84 SER A CA 1
ATOM 625 C C . SER A 1 84 ? 25.570 26.502 -32.900 1.00 49.00 84 SER A C 1
ATOM 627 O O . SER A 1 84 ? 25.066 26.520 -34.027 1.00 49.00 84 SER A O 1
ATOM 629 N N . SER A 1 85 ? 26.209 27.543 -32.381 1.00 50.47 85 SER A N 1
ATOM 630 C CA . SER A 1 85 ? 26.897 28.576 -33.161 1.00 50.47 85 SER A CA 1
ATOM 631 C C . SER A 1 85 ? 28.167 28.940 -32.411 1.00 50.47 85 SER A C 1
ATOM 633 O O . SER A 1 85 ? 28.068 29.082 -31.171 1.00 50.47 85 SER A O 1
#

Radius of gyration: 17.93 Å; Cα contacts (8 Å, |Δi|>4): 85; chains: 1; bounding box: 42×38×52 Å

pLDDT: mean 82.2, std 15.22, range [47.41, 96.31]